Protein AF-A0A7S0TNQ2-F1 (afdb_monomer_lite)

Structure (mmCIF, N/CA/C/O backbone):
data_AF-A0A7S0TNQ2-F1
#
_entry.id   AF-A0A7S0TNQ2-F1
#
loop_
_atom_site.group_PDB
_atom_site.id
_atom_site.type_symbol
_atom_site.label_atom_id
_atom_site.label_alt_id
_atom_site.label_comp_id
_atom_site.label_asym_id
_atom_site.label_entity_id
_atom_site.label_seq_id
_atom_site.pdbx_PDB_ins_code
_atom_site.Cartn_x
_atom_site.Cartn_y
_atom_site.Cartn_z
_atom_site.occupancy
_atom_site.B_iso_or_equiv
_atom_site.auth_seq_id
_atom_site.auth_comp_id
_atom_site.auth_asym_id
_atom_site.auth_atom_id
_atom_site.pdbx_PDB_model_num
ATOM 1 N N . LYS A 1 1 ? 1.684 26.710 10.556 1.00 39.69 1 LYS A N 1
ATOM 2 C CA . LYS A 1 1 ? 1.131 25.540 11.285 1.00 39.69 1 LYS A CA 1
ATOM 3 C C . LYS A 1 1 ? -0.280 25.300 10.759 1.00 39.69 1 LYS A C 1
ATOM 5 O O . LYS A 1 1 ? -1.149 26.100 11.060 1.00 39.69 1 LYS A O 1
ATOM 10 N N . ILE A 1 2 ? -0.483 24.301 9.900 1.00 39.00 2 ILE A N 1
ATOM 11 C CA . ILE A 1 2 ? -1.814 23.967 9.363 1.00 39.00 2 ILE A CA 1
ATOM 12 C C . ILE A 1 2 ? -2.542 23.129 10.431 1.00 39.00 2 ILE A C 1
ATOM 14 O O . ILE A 1 2 ? -1.919 22.210 10.973 1.00 39.00 2 ILE A O 1
ATOM 18 N N . PRO A 1 3 ? -3.796 23.440 10.805 1.00 40.06 3 PRO A N 1
ATOM 19 C CA . PRO A 1 3 ? -4.492 22.736 11.873 1.00 40.06 3 PRO A CA 1
ATOM 20 C C . PRO A 1 3 ? -5.056 21.419 11.324 1.00 40.06 3 PRO A C 1
ATOM 22 O O . PRO A 1 3 ? -6.099 21.385 10.684 1.00 40.06 3 PRO A O 1
ATOM 25 N N . PHE A 1 4 ? -4.360 20.309 11.565 1.00 49.62 4 PHE A N 1
ATOM 26 C CA . PHE A 1 4 ? -4.751 18.973 11.089 1.00 49.62 4 PHE A CA 1
ATOM 27 C C . PHE A 1 4 ? -5.809 18.263 11.963 1.00 49.62 4 PHE A C 1
ATOM 29 O O . PHE A 1 4 ? -5.979 17.055 11.842 1.00 49.62 4 PHE A O 1
ATOM 36 N N . GLY A 1 5 ? -6.506 18.975 12.855 1.00 54.59 5 GLY A N 1
ATOM 37 C CA .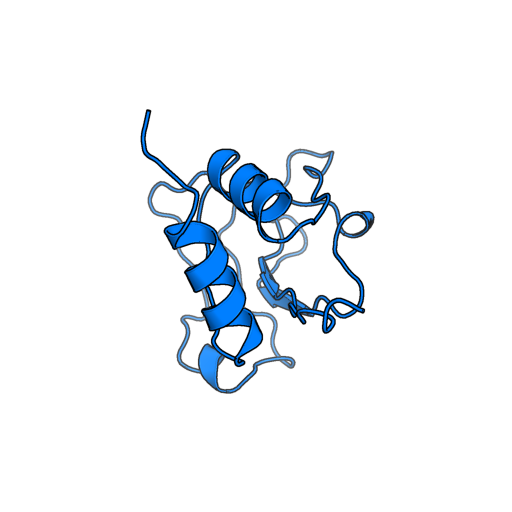 GLY A 1 5 ? -7.414 18.357 13.834 1.00 54.59 5 GLY A CA 1
ATOM 38 C C . GLY A 1 5 ? -8.655 17.704 13.213 1.00 54.59 5 GLY A C 1
ATOM 39 O O . GLY A 1 5 ? -8.916 16.537 13.470 1.00 54.59 5 GLY A O 1
ATOM 40 N N . GLY A 1 6 ? -9.394 18.431 12.366 1.00 63.06 6 GLY A N 1
ATOM 41 C CA . GLY A 1 6 ? -10.651 17.933 11.782 1.00 63.06 6 GLY A CA 1
ATOM 42 C C . GLY A 1 6 ? -10.479 17.158 10.473 1.00 63.06 6 GLY A C 1
ATOM 43 O O . GLY A 1 6 ? -11.108 16.128 10.269 1.00 63.06 6 GLY A O 1
ATOM 44 N N . GLY A 1 7 ? -9.583 17.609 9.587 1.00 73.38 7 GLY A N 1
ATOM 45 C CA . GLY A 1 7 ? -9.436 17.006 8.255 1.00 73.38 7 GLY A CA 1
ATOM 46 C C . GLY A 1 7 ? -8.917 15.567 8.276 1.00 73.38 7 GLY A C 1
ATOM 47 O O . GLY A 1 7 ? -9.295 14.763 7.430 1.00 73.38 7 GLY A O 1
ATOM 48 N N . ALA A 1 8 ? -8.077 15.225 9.254 1.00 72.00 8 ALA A N 1
ATOM 49 C CA . ALA A 1 8 ? -7.547 13.875 9.365 1.00 72.00 8 ALA A CA 1
ATOM 50 C C . ALA A 1 8 ? -8.551 12.879 9.957 1.00 72.00 8 ALA A C 1
ATOM 52 O O . ALA A 1 8 ? -8.573 11.732 9.519 1.00 72.00 8 ALA A O 1
ATOM 53 N N . GLN A 1 9 ? -9.387 13.308 10.911 1.00 78.88 9 GLN A N 1
ATOM 54 C CA . GLN A 1 9 ? -10.466 12.469 11.436 1.00 78.88 9 GLN A CA 1
ATOM 55 C C . GLN A 1 9 ? -11.507 12.209 10.342 1.00 78.88 9 GLN A C 1
ATOM 57 O O . GLN A 1 9 ? -11.761 11.058 10.027 1.00 78.88 9 GLN A O 1
ATOM 62 N N . ASN A 1 10 ? -11.947 13.250 9.628 1.00 82.00 10 ASN A N 1
ATOM 63 C CA . ASN A 1 10 ? -12.877 13.098 8.504 1.00 82.00 10 ASN A CA 1
ATOM 64 C C . ASN A 1 10 ? -12.363 12.128 7.427 1.00 82.00 10 ASN A C 1
ATOM 66 O O . ASN A 1 10 ? -13.143 11.408 6.810 1.00 82.00 10 ASN A O 1
ATOM 70 N N . LEU A 1 11 ? -11.047 12.104 7.179 1.00 82.69 11 LEU A N 1
ATOM 71 C CA . LEU A 1 11 ? -10.458 11.166 6.227 1.00 82.69 11 LEU A CA 1
ATOM 72 C C . LEU A 1 11 ? -10.479 9.725 6.748 1.00 82.69 11 LEU A C 1
ATOM 74 O O . LEU A 1 11 ? -10.724 8.804 5.970 1.00 82.69 11 LEU A O 1
ATOM 78 N N . ARG A 1 12 ? -10.225 9.519 8.043 1.00 83.56 12 ARG A N 1
ATOM 79 C CA . ARG A 1 12 ? -10.354 8.197 8.665 1.00 83.56 12 ARG A CA 1
ATOM 80 C C . ARG A 1 12 ? -11.792 7.716 8.595 1.00 83.56 12 ARG A C 1
ATOM 82 O O . ARG A 1 12 ? -12.001 6.617 8.098 1.00 83.56 12 ARG A O 1
ATOM 89 N N . ASP A 1 13 ? -12.744 8.560 8.978 1.00 83.06 13 ASP A N 1
ATOM 90 C CA . ASP A 1 13 ? -14.174 8.253 8.943 1.00 83.06 13 ASP A CA 1
ATOM 91 C C . ASP A 1 13 ? -14.613 7.923 7.505 1.00 83.06 13 ASP A C 1
ATOM 93 O O . ASP A 1 13 ? -15.339 6.960 7.259 1.00 83.06 13 ASP A O 1
ATOM 97 N N . PHE A 1 14 ? -14.123 8.673 6.511 1.00 84.56 14 PHE A N 1
ATOM 98 C CA . PHE A 1 14 ? -14.385 8.395 5.098 1.00 84.56 14 PHE A CA 1
ATOM 99 C C . PHE A 1 14 ? -13.913 6.993 4.691 1.00 84.56 14 PHE A C 1
ATOM 101 O O . PHE A 1 14 ? -14.671 6.253 4.063 1.00 84.56 14 PHE A O 1
ATOM 108 N N . VAL A 1 15 ? -12.688 6.607 5.063 1.00 85.00 15 VAL A N 1
ATOM 109 C CA . VAL A 1 15 ? -12.138 5.276 4.755 1.00 85.00 15 VAL A CA 1
ATOM 110 C C . VAL A 1 15 ? -12.838 4.178 5.565 1.00 85.00 15 VAL A C 1
ATOM 112 O O . VAL A 1 15 ? -13.136 3.118 5.018 1.00 85.00 15 VAL A O 1
ATOM 115 N N . ALA A 1 16 ? -13.154 4.430 6.838 1.00 84.31 16 ALA A N 1
ATOM 116 C CA . ALA A 1 16 ? -13.873 3.503 7.712 1.00 84.31 16 ALA A CA 1
ATOM 117 C C . ALA A 1 16 ? -15.278 3.177 7.178 1.00 84.31 16 ALA A C 1
ATOM 119 O O . ALA A 1 16 ? -15.728 2.039 7.289 1.00 84.31 16 ALA A O 1
ATOM 120 N N . ASN A 1 17 ? -15.919 4.125 6.487 1.00 83.50 17 ASN A N 1
ATOM 121 C CA . ASN A 1 17 ? -17.197 3.937 5.789 1.00 83.50 17 ASN A CA 1
ATOM 122 C C . ASN A 1 17 ? -17.104 3.094 4.496 1.00 83.50 17 ASN A C 1
ATOM 124 O O . ASN A 1 17 ? -18.029 3.086 3.686 1.00 83.50 17 ASN A O 1
ATOM 128 N N . GLY A 1 18 ? -15.995 2.384 4.270 1.00 78.12 18 GLY A N 1
ATOM 129 C CA . GLY A 1 18 ? -15.825 1.467 3.140 1.00 78.12 18 GLY A CA 1
ATOM 130 C C . GLY A 1 18 ? -15.289 2.115 1.862 1.00 78.12 18 GLY A C 1
ATOM 131 O O . GLY A 1 18 ? -15.160 1.434 0.843 1.00 78.12 18 GLY A O 1
ATOM 132 N N . ASN A 1 19 ? -14.936 3.403 1.898 1.00 79.56 19 ASN A N 1
ATOM 133 C CA . ASN A 1 19 ? -14.318 4.074 0.759 1.00 79.56 19 ASN A CA 1
ATOM 134 C C . ASN A 1 19 ? -12.823 3.740 0.644 1.00 79.56 19 ASN A C 1
ATOM 136 O O . ASN A 1 19 ? -12.141 3.442 1.624 1.00 79.56 19 ASN A O 1
ATOM 140 N N . THR A 1 20 ? -12.285 3.825 -0.575 1.00 78.19 20 THR A N 1
ATOM 141 C CA . THR A 1 20 ? -10.865 3.550 -0.844 1.00 78.19 20 THR A CA 1
ATOM 142 C C . THR A 1 20 ? -10.060 4.844 -0.912 1.00 78.19 20 THR A C 1
ATOM 144 O O . THR A 1 20 ? -10.355 5.722 -1.721 1.00 78.19 20 THR A O 1
ATOM 147 N N . LEU A 1 21 ? -8.999 4.932 -0.108 1.00 80.69 21 LEU A N 1
ATOM 148 C CA . LEU A 1 21 ? -7.983 5.978 -0.201 1.00 80.69 21 LEU A CA 1
ATOM 149 C C . LEU A 1 21 ? -6.734 5.426 -0.896 1.00 80.69 21 LEU A C 1
ATOM 151 O O . LEU A 1 21 ? -6.125 4.469 -0.421 1.00 80.69 21 LEU A O 1
ATOM 155 N N . VAL A 1 22 ? -6.333 6.053 -2.003 1.00 76.56 22 VAL A N 1
ATOM 156 C CA . VAL A 1 22 ? -5.085 5.732 -2.708 1.00 76.56 22 VAL A CA 1
ATOM 157 C C . VAL A 1 22 ? -4.037 6.774 -2.337 1.00 76.56 22 VAL A C 1
ATOM 159 O O . VAL A 1 22 ? -4.193 7.953 -2.646 1.00 76.56 22 VAL A O 1
ATOM 162 N N . VAL A 1 23 ? -2.963 6.341 -1.675 1.00 73.88 23 VAL A N 1
ATOM 163 C CA . VAL A 1 23 ? -1.842 7.211 -1.301 1.00 73.88 23 VAL A CA 1
ATOM 164 C C . VAL A 1 23 ? -0.618 6.824 -2.119 1.00 73.88 23 VAL A C 1
ATOM 166 O O . VAL A 1 23 ? -0.113 5.710 -2.008 1.00 73.88 23 VAL A O 1
ATOM 169 N N . THR A 1 24 ? -0.117 7.762 -2.918 1.00 69.69 24 THR A N 1
ATOM 170 C CA . THR A 1 24 ? 1.135 7.613 -3.665 1.00 69.69 24 THR A CA 1
ATOM 171 C C . THR A 1 24 ? 2.120 8.676 -3.205 1.00 69.69 24 THR A C 1
ATOM 173 O O . THR A 1 24 ? 1.847 9.868 -3.335 1.00 69.69 24 THR A O 1
ATOM 176 N N . GLY A 1 25 ? 3.272 8.269 -2.683 1.00 66.19 25 GLY A N 1
ATOM 177 C CA . GLY A 1 25 ? 4.308 9.208 -2.269 1.00 66.19 25 GLY A CA 1
ATOM 178 C C . GLY A 1 25 ? 5.436 8.534 -1.501 1.00 66.19 25 GLY A C 1
ATOM 179 O O . GLY A 1 25 ? 5.491 7.309 -1.408 1.00 66.19 25 GLY A O 1
ATOM 180 N N . GLY A 1 26 ? 6.360 9.354 -1.000 1.00 73.12 26 GLY A N 1
ATOM 181 C CA . GLY A 1 26 ? 7.530 8.883 -0.263 1.00 73.12 26 GLY A CA 1
ATOM 182 C C . GLY A 1 26 ? 7.370 8.911 1.244 1.00 73.12 26 GLY A C 1
ATOM 183 O O . GLY A 1 26 ? 6.288 8.655 1.765 1.00 73.12 26 GLY A O 1
ATOM 184 N N . ILE A 1 27 ? 8.451 9.244 1.9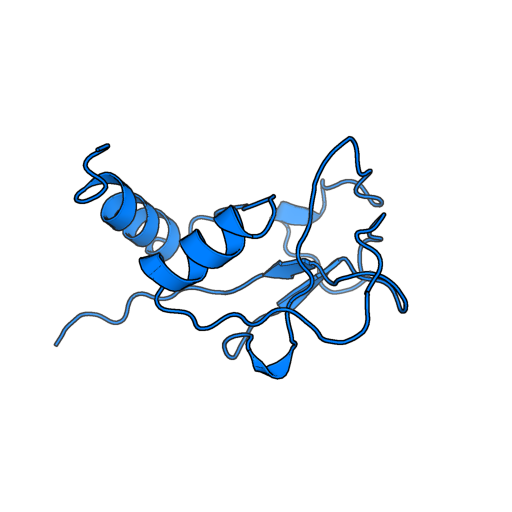50 1.00 79.94 27 ILE A N 1
ATOM 185 C CA . ILE A 1 27 ? 8.520 9.178 3.419 1.00 79.94 27 ILE A CA 1
ATOM 186 C C . ILE A 1 27 ? 7.351 9.933 4.070 1.00 79.94 27 ILE A C 1
ATOM 188 O O . ILE A 1 27 ? 6.709 9.406 4.970 1.00 79.94 27 ILE A O 1
ATOM 192 N N . VAL A 1 28 ? 6.989 11.112 3.552 1.00 81.44 28 VAL A N 1
ATOM 193 C CA . VAL A 1 28 ? 5.861 11.913 4.069 1.00 81.44 28 VAL A CA 1
ATOM 194 C C . VAL A 1 28 ? 4.533 11.146 4.043 1.00 81.44 28 VAL A C 1
ATOM 196 O O . VAL A 1 28 ? 3.748 11.249 4.982 1.00 81.44 28 VAL A O 1
ATOM 199 N N . SER A 1 29 ? 4.280 10.350 3.003 1.00 82.19 29 SER A N 1
ATOM 200 C CA . SER A 1 29 ? 3.066 9.536 2.891 1.00 82.19 29 SER A CA 1
ATOM 201 C C . SER A 1 29 ? 3.054 8.382 3.892 1.00 82.19 29 SER A C 1
ATOM 203 O O . SER A 1 29 ? 2.015 8.117 4.493 1.00 82.19 29 SER A O 1
ATOM 205 N N . LYS A 1 30 ? 4.203 7.736 4.124 1.00 86.44 30 LYS A N 1
ATOM 206 C CA . LYS A 1 30 ? 4.357 6.705 5.163 1.00 86.44 30 LYS A CA 1
ATOM 207 C C . LYS A 1 30 ? 4.089 7.290 6.555 1.00 86.44 30 LYS A C 1
ATOM 209 O O . LYS A 1 30 ? 3.272 6.754 7.297 1.00 86.44 30 LYS A O 1
ATOM 214 N N . GLU A 1 31 ? 4.713 8.425 6.878 1.00 86.00 31 GLU A N 1
ATOM 215 C CA . GLU A 1 31 ? 4.526 9.112 8.166 1.00 86.00 31 GLU A CA 1
ATOM 216 C C . GLU A 1 31 ? 3.071 9.548 8.386 1.00 86.00 31 GLU A C 1
ATOM 218 O O . GLU A 1 31 ? 2.536 9.426 9.489 1.00 86.00 31 GLU A O 1
ATOM 223 N N . PHE A 1 32 ? 2.398 10.009 7.328 1.00 86.56 32 PHE A N 1
ATOM 224 C CA . PHE A 1 32 ? 0.970 10.310 7.363 1.00 86.56 32 PHE A CA 1
ATOM 225 C C . PHE A 1 32 ? 0.146 9.071 7.745 1.00 86.56 32 PHE A C 1
ATOM 227 O O . PHE A 1 32 ? -0.648 9.120 8.685 1.00 86.56 32 PHE A O 1
ATOM 234 N N . VAL A 1 33 ? 0.360 7.945 7.062 1.00 87.81 33 VAL A N 1
ATOM 235 C CA . VAL A 1 33 ? -0.376 6.704 7.338 1.00 87.81 33 VAL A CA 1
ATOM 236 C C . VAL A 1 33 ? -0.136 6.226 8.772 1.00 87.81 33 VAL A C 1
ATOM 238 O O . VAL A 1 33 ? -1.104 5.960 9.486 1.00 87.81 33 VAL A O 1
ATOM 241 N N . ASN A 1 34 ? 1.119 6.206 9.229 1.00 88.75 34 ASN A N 1
ATOM 242 C CA . ASN A 1 34 ? 1.465 5.794 10.591 1.00 88.75 34 ASN A CA 1
ATOM 243 C C . ASN A 1 34 ? 0.772 6.663 11.644 1.00 88.75 34 ASN A C 1
ATOM 245 O O . ASN A 1 34 ? 0.126 6.164 12.567 1.00 88.75 34 ASN A O 1
ATOM 249 N N . ARG A 1 35 ? 0.845 7.986 11.478 1.00 86.50 35 ARG A N 1
ATOM 250 C CA . ARG A 1 35 ? 0.294 8.928 12.452 1.00 86.50 35 ARG A CA 1
ATOM 251 C C . ARG A 1 35 ? -1.228 8.880 12.525 1.00 86.50 35 ARG A C 1
ATOM 253 O O . ARG A 1 35 ? -1.780 8.903 13.625 1.00 86.50 35 ARG A O 1
ATOM 260 N N . TYR A 1 36 ? -1.900 8.875 11.377 1.00 85.44 36 TYR A N 1
ATOM 261 C CA . TYR A 1 36 ? -3.345 9.095 11.324 1.00 85.44 36 TYR A CA 1
ATOM 262 C C . TYR A 1 36 ? -4.145 7.799 11.364 1.00 85.44 36 TYR A C 1
ATOM 264 O O . TYR A 1 36 ? -5.160 7.754 12.046 1.00 85.44 36 TYR A O 1
ATOM 272 N N . PHE A 1 37 ?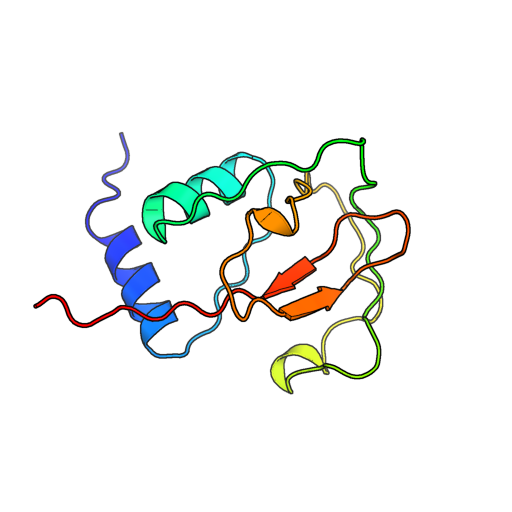 -3.665 6.727 10.739 1.00 86.06 37 PHE A N 1
ATOM 273 C CA . PHE A 1 37 ? -4.339 5.427 10.779 1.00 86.06 37 PHE A CA 1
ATOM 274 C C . PHE A 1 37 ? -3.806 4.509 11.887 1.00 86.06 37 PHE A C 1
ATOM 276 O O . PHE A 1 37 ? -4.247 3.371 11.995 1.00 86.06 37 PHE A O 1
ATOM 283 N N . ARG A 1 38 ? -2.901 5.020 12.740 1.00 86.50 38 ARG A N 1
ATOM 284 C CA . ARG A 1 38 ? -2.319 4.312 13.896 1.00 86.50 38 ARG A CA 1
ATOM 285 C C . ARG A 1 38 ? -1.585 3.022 13.513 1.00 86.50 38 ARG A C 1
ATOM 287 O O . ARG A 1 38 ? -1.592 2.054 14.267 1.00 86.50 38 ARG A O 1
ATOM 294 N N . TYR A 1 39 ? -0.926 3.030 12.359 1.00 87.88 39 TYR A N 1
ATOM 295 C CA . TYR A 1 39 ? -0.043 1.945 11.932 1.00 87.88 39 TYR A CA 1
ATOM 296 C C . TYR A 1 39 ? 1.414 2.214 12.320 1.00 87.88 39 TYR A C 1
ATOM 298 O O . TYR A 1 39 ? 1.793 3.341 12.639 1.00 87.88 39 TYR A O 1
ATOM 306 N N . ASN A 1 40 ? 2.236 1.169 12.253 1.00 89.62 40 ASN A N 1
ATOM 307 C CA . ASN A 1 40 ? 3.685 1.259 12.408 1.00 89.62 40 ASN A CA 1
ATOM 308 C C . ASN A 1 40 ? 4.385 0.647 11.189 1.00 89.62 40 ASN A C 1
ATOM 310 O O . ASN A 1 40 ? 5.055 -0.373 11.294 1.00 89.62 40 ASN A O 1
ATOM 314 N N . LEU A 1 41 ? 4.166 1.240 10.014 1.00 88.88 41 LEU A N 1
ATOM 315 C CA . LEU A 1 41 ? 4.811 0.819 8.776 1.00 88.88 41 LEU A CA 1
ATOM 316 C C . LEU A 1 41 ? 6.297 1.180 8.816 1.00 88.88 41 LEU A C 1
ATOM 318 O O . LEU A 1 41 ? 6.659 2.343 9.030 1.00 88.88 41 LEU A O 1
ATOM 322 N N . GLU A 1 42 ? 7.141 0.191 8.548 1.00 89.25 42 GLU A N 1
ATOM 323 C CA . GLU A 1 42 ? 8.596 0.315 8.553 1.00 89.25 42 GLU A CA 1
ATOM 324 C C . GLU A 1 42 ? 9.155 0.203 7.140 1.00 89.25 42 GLU A C 1
ATOM 326 O O . GLU A 1 42 ? 8.662 -0.573 6.319 1.00 89.25 42 GLU A O 1
ATOM 331 N N . GLU A 1 43 ? 10.216 0.955 6.857 1.00 85.69 43 GLU A N 1
ATOM 332 C CA . GLU A 1 43 ? 10.885 0.893 5.558 1.00 85.69 43 GLU A CA 1
ATOM 333 C C . GLU A 1 43 ? 11.626 -0.432 5.407 1.00 85.69 43 GLU A C 1
ATOM 335 O O . GLU A 1 43 ? 12.220 -0.927 6.362 1.00 85.69 43 GLU A O 1
ATOM 340 N N . ALA A 1 44 ? 11.569 -1.030 4.220 1.00 81.75 44 ALA A N 1
ATOM 341 C CA . ALA A 1 44 ? 12.212 -2.307 3.961 1.00 81.75 44 ALA A CA 1
ATOM 342 C C . ALA A 1 44 ? 13.729 -2.163 3.808 1.00 81.75 44 ALA A C 1
ATOM 344 O O . ALA A 1 44 ? 14.219 -1.305 3.072 1.00 81.75 44 ALA A O 1
ATOM 345 N N . ASP A 1 45 ? 14.461 -3.069 4.452 1.00 75.31 45 ASP A N 1
ATOM 346 C CA . ASP A 1 45 ? 15.910 -3.172 4.318 1.00 75.31 45 ASP A CA 1
ATOM 347 C C . ASP A 1 45 ? 16.235 -3.863 2.984 1.00 75.31 45 ASP A C 1
ATOM 349 O O . ASP A 1 45 ? 15.651 -4.904 2.677 1.00 75.31 45 ASP A O 1
ATOM 353 N N . GLY A 1 46 ? 17.153 -3.307 2.183 1.00 65.56 46 GLY A N 1
ATOM 354 C CA . GLY A 1 46 ? 17.660 -3.993 0.982 1.00 65.56 46 GLY A CA 1
ATOM 355 C C . GLY A 1 46 ? 17.534 -3.258 -0.353 1.00 65.56 46 GLY A C 1
ATOM 356 O O . GLY A 1 46 ? 17.788 -3.864 -1.386 1.00 65.56 46 GLY A O 1
ATOM 357 N N . GLY A 1 47 ? 17.185 -1.967 -0.365 1.00 64.94 47 GLY A N 1
ATOM 358 C CA . GLY A 1 47 ? 17.305 -1.149 -1.581 1.00 64.94 47 GLY A CA 1
ATOM 359 C C . GLY A 1 47 ? 16.399 -1.592 -2.734 1.00 64.94 47 GLY A C 1
ATOM 360 O O . GLY A 1 47 ? 16.793 -1.464 -3.890 1.00 64.94 47 GLY A O 1
ATOM 361 N N . TYR A 1 48 ? 15.206 -2.112 -2.418 1.00 67.81 48 TYR A N 1
ATOM 362 C CA . TYR A 1 48 ? 14.199 -2.494 -3.411 1.00 67.81 48 TYR A CA 1
ATOM 363 C C . TYR A 1 48 ? 13.994 -1.384 -4.436 1.00 67.81 48 TYR A C 1
ATOM 365 O O . TYR A 1 48 ? 13.866 -0.202 -4.083 1.00 67.81 48 TYR A O 1
ATOM 373 N N . GLY A 1 49 ? 13.925 -1.784 -5.703 1.00 61.91 49 GLY A N 1
ATOM 374 C CA . GLY A 1 49 ? 13.603 -0.860 -6.770 1.00 61.91 49 GLY A CA 1
ATOM 375 C C . GLY A 1 49 ? 12.215 -0.256 -6.546 1.00 61.91 49 GLY A C 1
ATOM 376 O O . GLY A 1 49 ? 11.337 -0.832 -5.895 1.00 61.91 49 GLY A O 1
ATOM 377 N N . ARG A 1 50 ? 12.020 0.972 -7.020 1.00 67.12 50 ARG A N 1
ATOM 378 C CA . ARG A 1 50 ? 10.785 1.730 -6.780 1.00 67.12 50 ARG A CA 1
ATOM 379 C C . ARG A 1 50 ? 9.755 1.505 -7.887 1.00 67.12 50 ARG A C 1
ATOM 381 O O . ARG A 1 50 ? 8.788 2.243 -7.958 1.00 67.12 50 ARG A O 1
ATOM 388 N N . GLY A 1 51 ? 9.928 0.503 -8.737 1.00 65.75 51 GLY A N 1
ATOM 389 C CA . GLY A 1 51 ? 9.108 0.236 -9.909 1.00 65.75 51 GLY A CA 1
ATOM 390 C C . GLY A 1 51 ? 9.917 0.316 -11.212 1.00 65.75 51 GLY A C 1
ATOM 391 O O . GLY A 1 51 ? 11.104 0.642 -11.201 1.00 65.75 51 GLY A O 1
ATOM 392 N N . PRO A 1 52 ? 9.267 0.077 -12.365 1.00 62.81 52 PRO A N 1
ATOM 393 C CA . PRO A 1 52 ? 7.817 -0.008 -12.556 1.00 62.81 52 PRO A CA 1
ATOM 394 C C . PRO A 1 52 ? 7.188 -1.278 -11.968 1.00 62.81 52 PRO A C 1
ATOM 396 O O . PRO A 1 52 ? 7.789 -2.349 -11.967 1.00 62.81 52 PRO A O 1
ATOM 399 N N . TRP A 1 53 ? 5.948 -1.158 -11.487 1.00 69.56 53 TRP A N 1
ATOM 400 C CA . TRP A 1 53 ? 5.209 -2.283 -10.911 1.00 69.56 53 TRP A CA 1
ATOM 401 C C . TRP A 1 53 ? 4.300 -2.941 -11.935 1.00 69.56 53 TRP A C 1
ATOM 403 O O . TRP A 1 53 ? 3.572 -2.257 -12.660 1.00 69.56 53 TRP A O 1
ATOM 413 N N . PHE A 1 54 ? 4.299 -4.270 -11.930 1.00 67.38 54 PHE A N 1
ATOM 414 C CA . PHE A 1 54 ? 3.429 -5.085 -12.765 1.00 67.38 54 PHE A CA 1
ATOM 415 C C . PHE A 1 54 ? 2.265 -5.615 -11.927 1.00 67.38 54 PHE A C 1
ATOM 417 O O . PHE A 1 54 ? 2.412 -5.947 -10.746 1.00 67.38 54 PHE A O 1
ATOM 424 N N . LYS A 1 55 ? 1.080 -5.638 -12.533 1.00 64.88 55 LYS A N 1
ATOM 425 C CA . LYS A 1 55 ? -0.153 -6.104 -11.893 1.00 64.88 55 LYS A CA 1
ATOM 426 C C . LYS A 1 55 ? -0.062 -7.600 -11.615 1.00 64.88 55 LYS A C 1
ATOM 428 O O . LYS A 1 55 ? 0.219 -8.377 -12.523 1.00 64.88 55 LYS A O 1
ATOM 433 N N . VAL A 1 56 ? -0.315 -8.007 -10.372 1.00 63.78 56 VAL A N 1
ATOM 434 C CA . VAL A 1 56 ? -0.327 -9.430 -10.013 1.00 63.78 56 VAL A CA 1
ATOM 435 C C . VAL A 1 56 ? -1.628 -10.037 -10.543 1.00 63.78 56 VAL A C 1
ATOM 437 O O . VAL A 1 56 ? -2.721 -9.634 -10.142 1.00 63.78 56 VAL A O 1
ATOM 440 N N . HIS A 1 57 ? -1.534 -10.971 -11.490 1.00 55.34 57 HIS A N 1
ATOM 441 C CA . HIS A 1 57 ? -2.704 -11.666 -12.025 1.00 55.34 57 HIS A CA 1
ATOM 442 C C . HIS A 1 57 ? -3.307 -12.601 -10.963 1.00 55.34 57 HIS A C 1
ATOM 444 O O . HIS A 1 57 ? -2.594 -13.417 -10.387 1.00 55.34 57 HIS A O 1
ATOM 450 N N . GLY A 1 58 ? -4.618 -12.475 -10.707 1.00 50.84 58 GLY A N 1
ATOM 451 C CA . GLY A 1 58 ? -5.382 -13.412 -9.864 1.00 50.84 58 GLY A CA 1
ATOM 452 C C . GLY A 1 58 ? -5.954 -12.873 -8.545 1.00 50.84 58 GLY A C 1
ATOM 453 O O . GLY A 1 58 ? -6.553 -13.646 -7.807 1.00 50.84 58 GLY A O 1
ATOM 454 N N . GLY A 1 59 ? -5.812 -11.579 -8.233 1.00 47.66 59 GLY A N 1
ATOM 455 C CA . GLY A 1 59 ? -6.312 -10.997 -6.971 1.00 47.66 59 GLY A CA 1
ATOM 456 C C . GLY A 1 59 ? -7.127 -9.710 -7.113 1.00 47.66 59 GLY A C 1
ATOM 457 O O . GLY A 1 59 ? -7.341 -9.001 -6.129 1.00 47.66 59 GLY A O 1
ATOM 458 N N . THR A 1 60 ? -7.532 -9.342 -8.328 1.00 48.72 60 THR A N 1
ATOM 459 C CA . THR A 1 60 ? -8.035 -7.996 -8.601 1.00 48.72 60 THR A CA 1
ATOM 460 C C . THR A 1 60 ? -9.470 -7.811 -8.141 1.00 48.72 60 THR A C 1
ATOM 462 O O . THR A 1 60 ? -10.417 -8.302 -8.740 1.00 48.72 60 THR A O 1
ATOM 465 N N . TYR A 1 61 ? -9.612 -7.030 -7.075 1.00 51.50 61 TYR A N 1
ATOM 466 C CA . TYR A 1 61 ? -10.844 -6.325 -6.746 1.00 51.50 61 TYR A CA 1
ATOM 467 C C . TYR A 1 61 ? -11.328 -5.530 -7.973 1.00 51.50 61 TYR A C 1
ATOM 469 O O . TYR A 1 61 ? -10.509 -4.900 -8.644 1.00 51.50 61 TYR A O 1
ATOM 477 N N . GLN A 1 62 ? -12.640 -5.506 -8.224 1.00 55.34 62 GLN A N 1
ATOM 478 C CA . GLN A 1 62 ? -13.273 -4.877 -9.399 1.00 55.34 62 GLN A CA 1
ATOM 479 C C . GLN A 1 62 ? -12.785 -3.440 -9.674 1.00 55.34 62 GLN A C 1
ATOM 481 O O . GLN A 1 62 ? -12.550 -3.061 -10.819 1.00 55.34 62 GLN A O 1
ATOM 486 N N . ALA A 1 63 ? -12.538 -2.661 -8.613 1.00 52.44 63 ALA A N 1
ATOM 487 C CA . ALA A 1 63 ? -12.027 -1.288 -8.692 1.00 52.44 63 ALA A CA 1
ATOM 488 C C . ALA A 1 63 ? -10.655 -1.162 -9.384 1.00 52.44 63 ALA A C 1
ATOM 490 O O . ALA A 1 63 ? -10.308 -0.089 -9.875 1.00 52.44 63 ALA A O 1
ATOM 491 N N . PHE A 1 64 ? -9.878 -2.246 -9.438 1.00 53.50 64 PHE A N 1
ATOM 492 C CA . PHE A 1 64 ? -8.548 -2.273 -10.036 1.00 53.50 64 PHE A CA 1
ATOM 493 C C . PHE A 1 64 ? -8.488 -3.027 -11.367 1.00 53.50 64 PHE A C 1
ATOM 495 O O . PHE A 1 64 ? -7.417 -3.117 -11.973 1.00 53.50 64 PHE A O 1
ATOM 502 N N . GLU A 1 65 ? -9.610 -3.553 -11.870 1.00 59.88 65 GLU A N 1
ATOM 503 C CA . GLU A 1 65 ? -9.644 -4.215 -13.178 1.00 59.88 65 GLU A CA 1
ATOM 504 C C . GLU A 1 65 ? -9.346 -3.238 -14.317 1.00 59.88 65 GLU A C 1
ATOM 506 O O . GLU A 1 65 ? -8.527 -3.558 -15.175 1.00 59.88 65 GLU A O 1
ATOM 511 N N . ALA A 1 66 ? -9.880 -2.016 -14.236 1.00 60.12 66 ALA A N 1
ATOM 512 C CA . ALA A 1 66 ? -9.630 -0.935 -15.190 1.00 60.12 66 ALA A CA 1
ATOM 513 C C . ALA A 1 66 ? -8.251 -0.255 -15.035 1.00 60.12 66 ALA A C 1
ATOM 515 O O . ALA A 1 66 ? -7.899 0.623 -15.821 1.00 60.12 66 ALA A O 1
ATOM 516 N N . SER A 1 67 ? -7.464 -0.619 -14.016 1.00 61.69 67 SER A N 1
ATOM 517 C CA . SER A 1 67 ? -6.132 -0.044 -13.799 1.00 61.69 67 SER A CA 1
ATOM 518 C C . SER A 1 67 ? -5.115 -0.553 -14.825 1.00 61.69 67 SER A C 1
ATOM 520 O O . SER A 1 67 ? -5.181 -1.725 -15.210 1.00 61.69 67 SER A O 1
ATOM 522 N N . PRO A 1 68 ? -4.126 0.274 -15.214 1.00 63.53 68 PRO A N 1
ATOM 523 C CA . PRO A 1 68 ? -3.103 -0.135 -16.167 1.00 63.53 68 PRO A CA 1
ATOM 524 C C . PRO A 1 68 ? -2.276 -1.320 -15.643 1.00 63.53 68 PRO A C 1
ATOM 526 O O . PRO A 1 68 ? -2.010 -1.446 -14.445 1.00 63.53 68 PRO A O 1
ATOM 529 N N . ASN A 1 69 ? -1.852 -2.190 -16.565 1.00 68.94 69 ASN A N 1
ATOM 530 C CA . ASN A 1 69 ? -1.045 -3.381 -16.255 1.00 68.94 69 ASN A CA 1
ATOM 531 C C . ASN A 1 69 ? 0.346 -3.036 -15.716 1.00 68.94 69 ASN A C 1
ATOM 533 O O . ASN A 1 69 ? 0.930 -3.810 -14.957 1.00 68.94 69 ASN A O 1
ATOM 537 N N . VAL A 1 70 ? 0.855 -1.873 -16.116 1.00 67.50 70 VAL A N 1
ATOM 538 C CA . VAL A 1 70 ? 2.116 -1.304 -15.660 1.00 67.50 70 VAL A CA 1
ATOM 539 C C . VAL A 1 70 ? 1.806 0.054 -15.060 1.00 67.50 70 VAL A C 1
ATOM 541 O O . VAL A 1 70 ? 1.140 0.871 -15.695 1.00 67.50 70 VAL A O 1
ATOM 544 N N . LEU A 1 71 ? 2.299 0.305 -13.853 1.00 64.94 71 LEU A N 1
ATOM 545 C CA . LEU A 1 71 ? 2.268 1.633 -13.249 1.00 64.94 71 LEU A CA 1
ATOM 546 C C . LEU A 1 71 ? 3.589 2.349 -13.583 1.00 64.94 71 LEU A C 1
ATOM 548 O O . LEU A 1 71 ? 4.612 2.035 -12.966 1.00 64.94 71 LEU A O 1
ATOM 552 N N . PRO A 1 72 ? 3.615 3.267 -14.575 1.00 60.88 72 PRO A N 1
ATOM 553 C CA . PRO A 1 72 ? 4.832 3.981 -14.932 1.00 60.88 72 PRO A CA 1
ATOM 554 C C . PRO 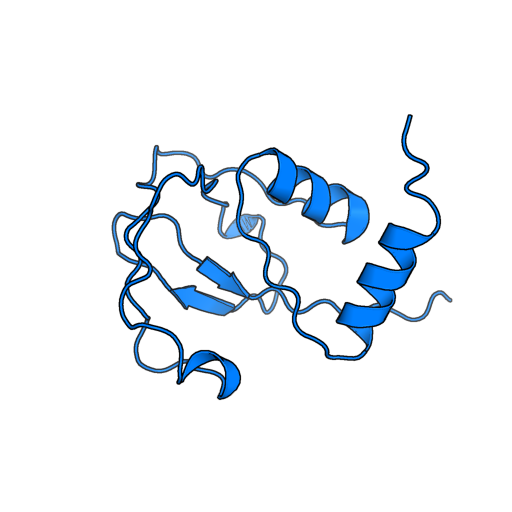A 1 72 ? 5.209 4.975 -13.831 1.00 60.88 72 PRO A C 1
ATOM 556 O O . PRO A 1 72 ? 4.386 5.780 -13.393 1.00 60.88 72 PRO A O 1
ATOM 559 N N . GLN A 1 73 ? 6.478 4.980 -13.426 1.00 65.25 73 GLN A N 1
ATOM 560 C CA . GLN A 1 73 ? 7.001 6.046 -12.582 1.00 65.25 73 GLN A CA 1
ATOM 561 C C . GLN A 1 73 ? 7.401 7.247 -13.442 1.00 65.25 73 GLN A C 1
ATOM 563 O O . GLN A 1 73 ? 8.435 7.236 -14.104 1.00 65.25 73 GLN A O 1
ATOM 568 N N . ARG A 1 74 ? 6.617 8.327 -13.394 1.00 56.41 74 ARG A N 1
ATOM 569 C CA . ARG A 1 74 ? 7.128 9.668 -13.707 1.00 56.41 74 ARG A CA 1
ATOM 570 C C . ARG A 1 74 ? 7.255 10.450 -12.402 1.00 56.41 74 ARG A C 1
ATOM 572 O O . ARG A 1 74 ? 6.294 11.047 -11.939 1.00 56.41 74 ARG A O 1
ATOM 579 N N . GLY A 1 75 ? 8.449 10.407 -11.807 1.00 55.06 75 GLY A N 1
ATOM 580 C CA . GLY A 1 75 ? 8.859 11.342 -10.754 1.00 55.06 75 GLY A CA 1
ATOM 581 C C . GLY A 1 75 ? 8.377 11.072 -9.322 1.00 55.06 75 GLY A C 1
ATOM 582 O O . GLY A 1 75 ? 8.237 12.036 -8.575 1.00 55.06 75 GLY A O 1
ATOM 583 N N . VAL A 1 76 ? 8.145 9.819 -8.892 1.00 56.88 76 VAL A N 1
ATOM 584 C CA . VAL A 1 76 ? 7.661 9.543 -7.517 1.00 56.88 76 VAL A CA 1
ATOM 585 C C . VAL A 1 76 ? 8.593 8.641 -6.697 1.00 56.88 76 VAL A C 1
ATOM 587 O O . VAL A 1 76 ? 9.056 7.591 -7.127 1.00 56.88 76 VAL A O 1
ATOM 590 N N . SER A 1 77 ? 8.830 9.081 -5.460 1.00 62.25 77 SER A N 1
ATOM 591 C CA . SER A 1 77 ? 9.733 8.529 -4.447 1.00 62.25 77 SER A CA 1
ATOM 592 C C . SER A 1 77 ? 9.053 7.439 -3.607 1.00 62.25 77 SER A C 1
ATOM 594 O O . SER A 1 77 ? 8.897 7.623 -2.410 1.00 62.25 77 SER A O 1
ATOM 596 N N . ALA A 1 78 ? 8.570 6.343 -4.198 1.00 69.06 78 ALA A N 1
ATOM 597 C CA . ALA A 1 78 ? 7.920 5.290 -3.405 1.00 69.06 78 ALA A CA 1
ATOM 598 C C . ALA A 1 78 ? 8.870 4.706 -2.346 1.00 69.06 78 ALA A C 1
ATOM 600 O O . ALA A 1 78 ? 10.040 4.441 -2.632 1.00 69.06 78 ALA A O 1
ATOM 601 N N . VAL A 1 79 ? 8.362 4.521 -1.127 1.00 75.50 79 VAL A N 1
ATOM 602 C CA . VAL A 1 79 ? 9.117 3.929 -0.018 1.00 75.50 79 VAL A CA 1
ATOM 603 C C . VAL A 1 79 ? 8.735 2.454 0.104 1.00 75.50 79 VAL A C 1
ATOM 605 O O . VAL A 1 79 ? 7.550 2.160 0.274 1.00 75.50 79 VAL A O 1
ATOM 608 N N . PRO A 1 80 ? 9.696 1.519 -0.004 1.00 79.31 80 PRO A N 1
ATOM 609 C CA . PRO A 1 80 ? 9.415 0.105 0.194 1.00 79.31 80 PRO A CA 1
ATOM 610 C C . PRO A 1 80 ? 9.092 -0.156 1.666 1.00 79.31 80 PRO A C 1
ATOM 612 O O . PRO A 1 80 ? 9.764 0.376 2.544 1.00 79.31 80 PRO A O 1
ATOM 615 N N . ILE A 1 81 ? 8.080 -0.981 1.937 1.00 83.62 81 ILE A N 1
ATOM 616 C CA . ILE A 1 81 ? 7.593 -1.266 3.295 1.00 83.62 81 ILE A CA 1
ATOM 617 C C . ILE A 1 81 ? 7.833 -2.735 3.649 1.00 83.62 81 ILE A C 1
ATOM 619 O O . ILE A 1 81 ? 7.592 -3.624 2.829 1.00 83.62 81 ILE A O 1
ATOM 623 N N . LYS A 1 82 ? 8.300 -3.006 4.875 1.00 85.06 82 LYS A N 1
ATOM 624 C CA . LYS A 1 82 ? 8.507 -4.370 5.383 1.00 85.06 82 LYS A CA 1
ATOM 625 C C . LYS A 1 82 ? 7.180 -5.103 5.469 1.00 85.06 82 LYS A C 1
ATOM 627 O O . LYS A 1 82 ? 6.261 -4.635 6.141 1.00 85.06 82 LYS A O 1
ATOM 632 N N . LYS A 1 83 ? 7.118 -6.318 4.917 1.00 81.94 83 LYS A N 1
ATOM 633 C CA . LYS A 1 83 ? 5.940 -7.192 5.046 1.00 81.94 83 LYS A CA 1
ATOM 634 C C . LYS A 1 83 ? 5.531 -7.404 6.510 1.00 81.94 83 LYS A C 1
ATOM 636 O O . LYS A 1 83 ? 4.346 -7.391 6.804 1.00 81.94 83 LYS A O 1
ATOM 641 N N . ALA A 1 84 ? 6.502 -7.555 7.413 1.00 85.25 84 ALA A N 1
ATOM 642 C CA . ALA A 1 84 ? 6.256 -7.757 8.843 1.00 85.25 84 ALA A CA 1
ATOM 643 C C . ALA A 1 84 ? 5.631 -6.538 9.551 1.00 85.25 84 ALA A C 1
ATOM 645 O O . ALA A 1 84 ? 5.045 -6.697 10.613 1.00 85.25 84 ALA A O 1
ATOM 646 N N . SER A 1 85 ? 5.747 -5.341 8.966 1.00 87.69 85 SER A N 1
ATOM 647 C CA . SER A 1 85 ? 5.155 -4.109 9.506 1.00 87.69 85 SER A CA 1
ATOM 648 C C . SER A 1 85 ? 3.735 -3.842 8.995 1.00 87.69 85 SER A C 1
ATOM 650 O O . SER A 1 85 ? 3.069 -2.919 9.459 1.00 87.69 85 SER A O 1
ATOM 652 N N . LEU A 1 86 ? 3.263 -4.633 8.022 1.00 87.00 86 LEU A N 1
ATOM 653 C CA . LEU A 1 86 ? 1.911 -4.504 7.497 1.00 87.00 86 LEU A CA 1
ATOM 654 C C . LEU A 1 86 ? 0.896 -5.066 8.500 1.00 87.00 86 LEU A C 1
ATOM 656 O O . LEU A 1 86 ? 1.134 -6.127 9.079 1.00 87.00 86 LEU A O 1
ATOM 660 N N . PRO A 1 87 ? -0.264 -4.413 8.660 1.00 85.50 87 PRO A N 1
ATOM 661 C CA . PRO A 1 87 ? -1.346 -4.959 9.462 1.00 85.50 87 PRO A CA 1
ATOM 662 C C . PRO A 1 87 ? -1.888 -6.252 8.845 1.00 85.50 87 PRO A C 1
ATOM 664 O O . PRO A 1 87 ? -1.843 -6.461 7.624 1.00 85.50 87 PRO A O 1
ATOM 667 N N . GLU A 1 88 ? -2.432 -7.114 9.699 1.00 81.00 88 GLU A N 1
ATOM 668 C CA . GLU A 1 88 ? -3.041 -8.374 9.287 1.00 81.00 88 GLU A CA 1
ATOM 669 C C . GLU A 1 88 ? -4.183 -8.144 8.280 1.00 81.00 88 GLU A C 1
ATOM 671 O O . GLU A 1 88 ? -4.889 -7.136 8.319 1.00 81.00 88 GLU A O 1
ATOM 676 N N . GLY A 1 89 ? -4.333 -9.054 7.314 1.00 77.88 89 GLY A N 1
ATOM 677 C CA . GLY A 1 89 ? -5.314 -8.914 6.233 1.00 77.88 89 GLY A CA 1
ATOM 678 C C . GLY A 1 89 ? -4.902 -7.961 5.102 1.00 77.88 89 GLY A C 1
ATOM 679 O O . GLY A 1 89 ? -5.676 -7.768 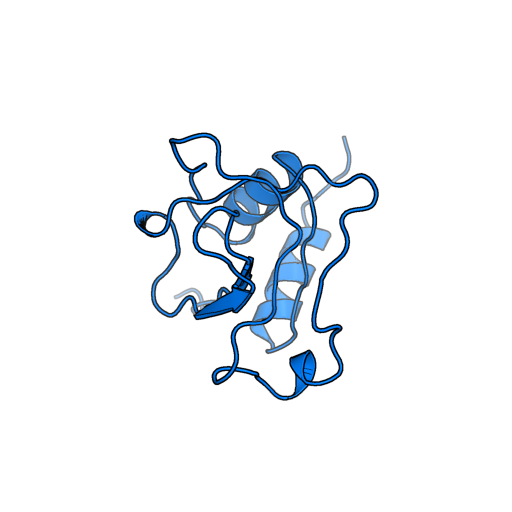4.161 1.00 77.88 89 GLY A O 1
ATOM 680 N N . SER A 1 90 ? -3.691 -7.390 5.142 1.00 82.56 90 SER A N 1
ATOM 681 C CA . SER A 1 90 ? -3.129 -6.648 4.007 1.00 82.56 90 SE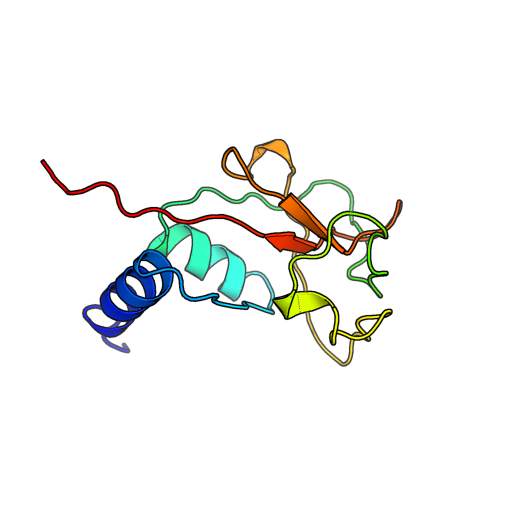R A CA 1
ATOM 682 C C . SER A 1 90 ? -2.974 -7.543 2.775 1.00 82.56 90 SER A C 1
ATOM 684 O O . SER A 1 90 ? -2.476 -8.665 2.854 1.00 82.56 90 SER A O 1
ATOM 686 N N . THR A 1 91 ? -3.367 -7.030 1.612 1.00 79.12 91 THR A N 1
ATOM 687 C CA . THR A 1 91 ? -3.344 -7.771 0.338 1.00 79.12 91 THR A CA 1
ATOM 688 C C . THR A 1 91 ? -2.413 -7.105 -0.663 1.00 79.12 91 THR A C 1
ATOM 690 O O . THR A 1 91 ? -2.378 -5.880 -0.747 1.00 79.12 91 THR A O 1
ATOM 693 N N . VAL A 1 92 ? -1.672 -7.893 -1.438 1.00 73.69 92 VAL A N 1
ATOM 694 C CA . VAL A 1 92 ? -0.797 -7.388 -2.505 1.00 73.69 92 VAL A CA 1
ATOM 695 C C . VAL A 1 92 ? -1.628 -7.067 -3.746 1.00 73.69 92 VAL A C 1
ATOM 697 O O . VAL A 1 92 ? -2.427 -7.896 -4.172 1.00 73.69 92 VAL A O 1
ATOM 700 N N . LEU A 1 93 ? -1.432 -5.882 -4.327 1.00 69.75 93 LEU A N 1
ATOM 701 C CA . LEU A 1 93 ? -2.103 -5.454 -5.558 1.00 69.75 93 LEU A CA 1
ATOM 702 C C . LEU A 1 93 ? -1.155 -5.433 -6.774 1.00 69.75 93 LEU A C 1
ATOM 704 O O . LEU A 1 93 ? -1.524 -5.894 -7.854 1.00 69.75 93 LEU A O 1
ATOM 708 N N . TRP A 1 94 ? 0.080 -4.948 -6.604 1.00 71.12 94 TRP A N 1
ATOM 709 C CA . TRP A 1 94 ? 1.123 -4.957 -7.642 1.00 71.12 94 TRP A CA 1
ATOM 710 C C . TRP A 1 94 ? 2.477 -5.295 -7.029 1.00 71.12 94 TRP A C 1
ATOM 712 O O . TRP A 1 94 ? 2.746 -4.914 -5.895 1.00 71.12 94 TRP A O 1
ATOM 722 N N . GLY A 1 95 ? 3.353 -5.965 -7.770 1.00 64.00 95 GLY A N 1
ATOM 723 C CA . GLY A 1 95 ? 4.698 -6.282 -7.297 1.00 64.00 95 GLY A CA 1
ATOM 724 C C . GLY A 1 95 ? 5.511 -7.048 -8.332 1.00 64.00 95 GLY A C 1
ATOM 725 O O . GLY A 1 95 ? 4.961 -7.593 -9.287 1.00 64.00 95 GLY A O 1
ATOM 726 N N . THR A 1 96 ? 6.825 -7.096 -8.133 1.00 59.94 96 THR A N 1
ATOM 727 C CA . THR A 1 96 ? 7.744 -7.984 -8.861 1.00 59.94 96 THR A CA 1
ATOM 728 C C . THR A 1 96 ? 8.704 -8.633 -7.865 1.00 59.94 96 THR A C 1
ATOM 730 O O . THR A 1 96 ? 8.678 -8.320 -6.677 1.00 59.94 96 THR A O 1
ATOM 733 N N . SER A 1 97 ? 9.571 -9.532 -8.333 1.00 58.00 97 SER A N 1
ATOM 734 C CA . SER A 1 97 ? 10.617 -10.137 -7.503 1.00 58.00 97 SER A CA 1
ATOM 735 C C . SER A 1 97 ? 11.720 -9.161 -7.067 1.00 58.00 97 SER A C 1
ATOM 737 O O . SER A 1 97 ? 12.496 -9.508 -6.182 1.00 58.00 97 SER A O 1
ATOM 739 N N . THR A 1 98 ? 11.823 -7.977 -7.682 1.00 58.59 98 THR A N 1
ATOM 740 C CA . THR A 1 98 ? 12.911 -7.004 -7.446 1.00 58.59 98 THR A CA 1
ATOM 741 C C . THR A 1 98 ? 12.428 -5.634 -6.965 1.00 58.59 98 THR A C 1
ATOM 743 O O . THR A 1 98 ? 13.208 -4.876 -6.388 1.00 58.59 98 THR A O 1
ATOM 746 N N . GLU A 1 99 ? 11.150 -5.312 -7.171 1.00 66.50 99 GLU A N 1
ATOM 747 C CA . GLU A 1 99 ? 10.576 -4.004 -6.867 1.00 66.50 99 GLU A CA 1
ATOM 748 C C . GLU A 1 99 ? 9.766 -4.018 -5.564 1.00 66.50 99 GLU A C 1
ATOM 750 O O . GLU A 1 99 ? 9.208 -5.038 -5.152 1.00 66.50 99 GLU A O 1
ATOM 755 N N . ALA A 1 100 ? 9.649 -2.845 -4.939 1.00 65.00 100 ALA A N 1
ATOM 756 C CA . ALA A 1 100 ? 8.742 -2.596 -3.827 1.00 65.00 100 ALA A CA 1
ATOM 757 C C . ALA A 1 100 ? 7.323 -3.061 -4.185 1.00 65.00 100 ALA A C 1
ATOM 759 O O . ALA A 1 100 ? 6.883 -2.906 -5.315 1.00 65.00 100 ALA A O 1
ATOM 760 N N . VAL A 1 101 ? 6.577 -3.619 -3.243 1.00 70.94 101 VAL A N 1
ATOM 761 C CA . VAL A 1 101 ? 5.228 -4.127 -3.516 1.00 70.94 101 VAL A CA 1
ATOM 762 C C . VAL A 1 101 ? 4.192 -3.055 -3.168 1.00 70.94 101 VAL A C 1
ATOM 764 O O . VAL A 1 101 ? 4.348 -2.311 -2.201 1.00 70.94 101 VAL A O 1
ATOM 767 N N . VAL A 1 102 ? 3.124 -2.962 -3.959 1.00 74.31 102 VAL A N 1
ATOM 768 C CA . VAL A 1 102 ? 1.962 -2.120 -3.673 1.00 74.31 102 VAL A CA 1
ATOM 769 C C . VAL A 1 102 ? 0.942 -2.954 -2.911 1.00 74.31 102 VAL A C 1
ATOM 771 O O . VAL A 1 102 ? 0.447 -3.969 -3.408 1.00 74.31 102 VAL A O 1
ATOM 774 N N . PHE A 1 103 ? 0.608 -2.506 -1.706 1.00 76.31 103 PHE A N 1
ATOM 775 C CA . PHE A 1 103 ? -0.301 -3.201 -0.805 1.00 76.31 103 PHE A CA 1
ATOM 776 C C . PHE A 1 103 ? -1.599 -2.418 -0.620 1.00 76.31 103 PHE A C 1
ATOM 778 O O . PHE A 1 103 ? -1.609 -1.188 -0.604 1.00 76.31 103 PHE A O 1
ATOM 785 N N . ARG A 1 104 ? -2.693 -3.147 -0.407 1.00 80.44 104 ARG A N 1
ATOM 786 C CA . ARG A 1 104 ? -3.941 -2.631 0.147 1.00 80.44 104 ARG A CA 1
ATOM 787 C C . ARG A 1 104 ? -4.025 -3.020 1.609 1.00 80.44 104 ARG A C 1
ATOM 789 O O . ARG A 1 104 ? -4.000 -4.207 1.931 1.00 80.44 104 ARG A O 1
ATOM 796 N N . ILE A 1 105 ? -4.209 -2.015 2.449 1.00 84.12 105 ILE A N 1
ATOM 797 C CA . ILE A 1 105 ? -4.498 -2.159 3.870 1.00 84.12 105 ILE A CA 1
ATOM 798 C C . ILE A 1 105 ? -6.000 -1.945 4.059 1.00 84.12 105 ILE A C 1
ATOM 800 O O . ILE A 1 105 ? -6.544 -0.950 3.579 1.00 84.12 105 ILE A O 1
ATOM 804 N N . ARG A 1 106 ? -6.680 -2.871 4.742 1.00 81.88 106 ARG A N 1
ATOM 805 C CA . ARG A 1 106 ? -8.070 -2.670 5.164 1.00 81.88 106 ARG A CA 1
ATOM 806 C C . ARG A 1 106 ? -8.060 -1.966 6.514 1.00 81.88 106 ARG A C 1
ATOM 808 O O . ARG A 1 106 ? -7.517 -2.499 7.473 1.00 81.88 106 ARG A O 1
ATOM 815 N N . TYR A 1 107 ? -8.650 -0.780 6.572 1.00 82.88 107 TYR A N 1
ATOM 816 C CA . TYR A 1 107 ? -8.818 -0.036 7.813 1.00 82.88 107 TYR A CA 1
ATOM 817 C C . TYR A 1 107 ? -10.239 -0.232 8.344 1.00 82.88 107 TYR A C 1
ATOM 819 O O . TYR A 1 107 ? -11.199 -0.057 7.596 1.00 82.88 107 TYR A O 1
ATOM 827 N N . CYS A 1 108 ? -10.351 -0.589 9.621 1.00 75.81 108 CYS A N 1
ATOM 828 C CA . CYS A 1 108 ? -11.606 -0.630 10.362 1.00 75.81 108 CYS A CA 1
ATOM 829 C C . CYS A 1 108 ? -11.431 0.253 11.597 1.00 75.81 108 CYS A C 1
ATOM 831 O O . CYS A 1 108 ? -10.474 0.070 12.352 1.00 75.81 108 CYS A O 1
ATOM 833 N N . GLU A 1 109 ? -12.335 1.200 11.809 1.00 70.94 109 GLU A N 1
ATOM 834 C CA . GLU A 1 109 ? -12.399 1.913 13.078 1.00 70.94 109 GLU A CA 1
ATOM 835 C C . GLU A 1 109 ? -13.163 1.018 14.055 1.00 70.94 109 GLU A C 1
ATOM 837 O O . GLU A 1 109 ? -14.329 0.702 13.827 1.00 70.94 109 GLU A O 1
ATOM 842 N N . ALA A 1 110 ? -12.482 0.509 15.085 1.00 61.19 110 ALA A N 1
ATOM 843 C CA . ALA A 1 110 ? -13.192 -0.114 16.194 1.00 61.19 110 ALA A CA 1
ATOM 844 C C . ALA A 1 110 ? -14.040 0.979 16.853 1.00 61.19 110 ALA A C 1
ATOM 846 O O . ALA A 1 110 ? -13.511 2.063 17.119 1.00 61.19 110 ALA A O 1
ATOM 847 N N . GLU A 1 111 ? -15.325 0.708 17.095 1.00 48.25 111 GLU A N 1
ATOM 848 C CA . GLU A 1 111 ? -16.133 1.573 17.953 1.00 48.25 111 GLU A CA 1
ATOM 849 C C . GLU A 1 111 ? -15.355 1.772 19.255 1.00 48.25 111 GLU A C 1
ATOM 851 O O . GLU A 1 111 ? -14.933 0.805 19.898 1.00 48.25 111 GLU A O 1
ATOM 856 N N . ALA A 1 112 ? -15.063 3.031 19.582 1.00 40.44 112 ALA A N 1
ATOM 857 C CA . ALA A 1 112 ? -14.484 3.348 20.874 1.00 40.44 112 ALA A CA 1
ATOM 858 C C . ALA A 1 112 ? -15.432 2.796 21.959 1.00 40.44 112 ALA A C 1
ATOM 860 O O . ALA A 1 112 ? -16.642 2.991 21.820 1.00 40.44 112 ALA A O 1
ATOM 861 N N . PRO A 1 113 ? -14.918 2.086 22.980 1.00 39.81 113 PRO A N 1
ATOM 862 C CA . PRO A 1 113 ? -15.739 1.650 24.105 1.00 39.81 113 PRO A CA 1
ATOM 863 C C . PRO A 1 113 ? -16.357 2.833 24.859 1.00 39.81 113 PRO A C 1
ATOM 865 O O . PRO A 1 113 ? -15.754 3.934 24.846 1.00 39.81 113 PRO A O 1
#

pLDDT: mean 71.08, std 13.23, range [39.0, 89.62]

Organism: Hemiselmis andersenii (NCBI:txid464988)

Foldseek 3Di:
DDPPPPVLVVVLVCLQVVDDDDDFAAPVSVVSCCVRLVFDWDFDPDPFAADQWAFDPDDDDPVCPPPDRTDDDDDHHYTATDPVRADPPKDFGTDDPRHRTDIDHRGHDDPDD

Sequence (113 aa):
KIPFGGGAQNLRDFVANGNTLVVTGGIVSKEFVNRYFRYNLEEADGGYGRGPWFKVHGGTYQAFEASPNVLPQRGVSAVPIKKASLPEGSTVLWGTSTEAVVFRIRYCEAEAP

Radius of gyration: 14.91 Å; chains: 1; bounding box: 35×39×40 Å

Secondary structure (DSSP, 8-state):
----HHHHHHHHHHHHTTPPPP---SHHHHHHHHHHH-----BPSS--B--PEEB-TT---GGGTTS-SEE--SS--PPPB-GGGSPTT-EEEE--SSBPPEEEPPP--PPP-